Protein AF-A0A0L0F0W1-F1 (afdb_monomer_lite)

Organism: NCBI:txid667725

Secondary structure (DSSP, 8-state):
-EE-TTSEEEEE-TTSEEEEEETTTTEEEEEEE-SS-EEEEEE-TTSPEEEEETTTEEEEE-TTT--EE-

Radius of gyration: 11.08 Å; chains: 1; bounding box: 25×20×31 Å

Foldseek 3Di:
DDQFPVRWDWDQDQQQWIWIARPVVRDIDGLEGRNAGWPDWDADPVRWIWTQGPPPGIWIQDRPVRDIGD

Sequence (70 aa):
MLLREDG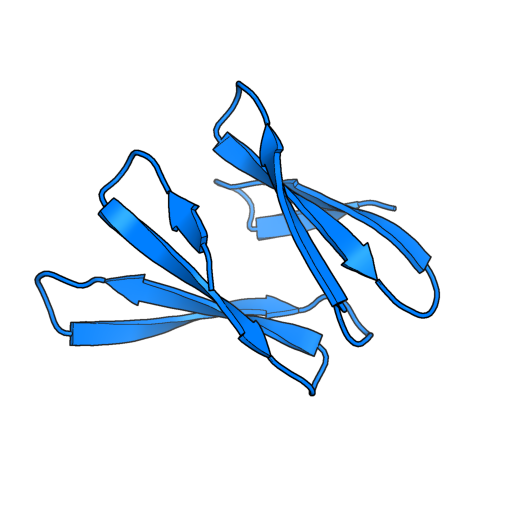LMIALIKNGSIAELDVASNTVNEWAYTGGRCLGGAFDKNGDLIAAQVTAGLIKVDKTTRQVTV

pLDDT: mean 95.6, std 2.61, range [86.44, 98.25]

Structure (mmCIF, N/CA/C/O backbone):
data_AF-A0A0L0F0W1-F1
#
_entry.id   AF-A0A0L0F0W1-F1
#
loop_
_atom_site.group_PDB
_atom_site.id
_atom_site.type_symbol
_atom_site.label_atom_id
_atom_site.label_alt_id
_atom_site.label_comp_id
_atom_site.label_asym_id
_atom_site.label_entity_id
_atom_site.label_seq_id
_atom_site.pdbx_PDB_ins_code
_atom_site.Cartn_x
_atom_site.Cartn_y
_atom_site.Cartn_z
_atom_site.occupancy
_atom_site.B_iso_or_equiv
_atom_site.auth_seq_id
_atom_site.auth_comp_id
_atom_site.auth_asym_id
_atom_site.auth_atom_id
_atom_site.pdbx_PDB_model_num
ATOM 1 N N . MET A 1 1 ? 0.436 -10.063 -2.635 1.00 89.56 1 MET A N 1
ATOM 2 C CA . MET A 1 1 ? 0.996 -9.183 -3.678 1.00 89.56 1 MET A CA 1
ATOM 3 C C . MET A 1 1 ? -0.129 -8.880 -4.651 1.00 89.56 1 MET A C 1
ATOM 5 O O . MET A 1 1 ? -0.926 -9.778 -4.894 1.00 89.56 1 MET A O 1
ATOM 9 N N . LEU A 1 2 ? -0.250 -7.637 -5.105 1.00 95.06 2 LEU A N 1
ATOM 10 C CA . LEU A 1 2 ? -1.375 -7.115 -5.886 1.00 95.06 2 LEU A CA 1
ATOM 11 C C . LEU A 1 2 ? -0.820 -6.433 -7.140 1.00 95.06 2 LEU A C 1
ATOM 13 O O . LEU A 1 2 ? 0.173 -5.723 -7.028 1.00 95.06 2 LEU A O 1
ATOM 17 N N . LEU A 1 3 ? -1.435 -6.631 -8.304 1.00 93.44 3 LEU A N 1
ATOM 18 C CA . LEU A 1 3 ? -1.072 -5.904 -9.524 1.00 93.44 3 LEU A CA 1
ATOM 19 C C . LEU A 1 3 ? -1.953 -4.656 -9.639 1.00 93.44 3 LEU A C 1
ATOM 21 O O . LEU A 1 3 ? -3.177 -4.775 -9.589 1.00 93.44 3 LEU A O 1
ATOM 25 N N . ARG A 1 4 ? -1.336 -3.480 -9.755 1.00 91.12 4 ARG A N 1
ATOM 26 C CA . ARG A 1 4 ? -2.021 -2.204 -9.985 1.00 91.12 4 ARG A CA 1
ATOM 27 C C . ARG A 1 4 ? -2.157 -1.952 -11.489 1.00 91.12 4 ARG A C 1
ATOM 29 O O . ARG A 1 4 ? -1.400 -2.499 -12.288 1.00 91.12 4 ARG A O 1
ATOM 36 N N . GLU A 1 5 ? -3.136 -1.144 -11.885 1.00 90.56 5 GLU A N 1
ATOM 37 C CA . GLU A 1 5 ? -3.466 -0.892 -13.300 1.00 90.56 5 GLU A CA 1
ATOM 38 C C . GLU A 1 5 ? -2.312 -0.285 -14.115 1.00 90.56 5 GLU A C 1
ATOM 40 O O . GLU A 1 5 ? -2.244 -0.481 -15.324 1.00 90.56 5 GLU A O 1
ATOM 45 N N . ASP A 1 6 ? -1.383 0.414 -13.461 1.00 89.25 6 ASP A N 1
ATOM 46 C CA . ASP A 1 6 ? -0.180 0.989 -14.073 1.00 89.25 6 ASP A CA 1
ATOM 47 C C . ASP A 1 6 ? 0.972 -0.020 -14.244 1.00 89.25 6 ASP A C 1
ATOM 49 O O . ASP A 1 6 ? 2.070 0.357 -14.645 1.00 89.25 6 ASP A O 1
ATOM 53 N N . GLY A 1 7 ? 0.733 -1.304 -13.959 1.00 89.25 7 GLY A N 1
ATOM 54 C CA . GLY A 1 7 ? 1.721 -2.374 -14.103 1.00 89.25 7 GLY A CA 1
ATOM 55 C C . GLY A 1 7 ? 2.649 -2.538 -12.899 1.00 89.25 7 GLY A C 1
ATOM 56 O O . GLY A 1 7 ? 3.493 -3.436 -12.904 1.00 89.25 7 GLY A O 1
ATOM 57 N N . LEU A 1 8 ? 2.485 -1.722 -11.853 1.00 93.38 8 LEU A N 1
ATOM 58 C CA . LEU A 1 8 ? 3.270 -1.828 -10.629 1.00 93.38 8 LEU A CA 1
ATOM 59 C C . LEU A 1 8 ? 2.703 -2.915 -9.709 1.00 93.38 8 LEU A C 1
ATOM 61 O O . LEU A 1 8 ? 1.491 -3.054 -9.521 1.00 93.38 8 LEU A O 1
ATOM 65 N N . MET A 1 9 ? 3.590 -3.712 -9.118 1.00 96.25 9 MET A N 1
ATOM 66 C CA . MET A 1 9 ? 3.225 -4.743 -8.152 1.00 96.25 9 MET A CA 1
ATOM 67 C C . MET A 1 9 ? 3.366 -4.204 -6.735 1.00 96.25 9 MET A C 1
ATOM 69 O O . MET A 1 9 ? 4.432 -3.755 -6.328 1.00 96.25 9 MET A O 1
ATOM 73 N N . ILE A 1 10 ? 2.299 -4.307 -5.950 1.00 97.31 10 ILE A N 1
ATOM 74 C CA . ILE A 1 10 ? 2.269 -3.865 -4.560 1.00 97.31 10 ILE A CA 1
ATOM 75 C C . ILE A 1 10 ? 2.355 -5.066 -3.618 1.00 97.31 10 ILE A C 1
ATOM 77 O O . ILE A 1 10 ? 1.566 -6.019 -3.690 1.00 97.31 10 ILE A O 1
ATOM 81 N N . ALA A 1 11 ? 3.322 -5.030 -2.707 1.00 97.00 11 ALA A N 1
ATOM 82 C CA . ALA A 1 11 ? 3.560 -6.070 -1.718 1.00 97.00 11 ALA A CA 1
ATOM 83 C C . ALA A 1 11 ? 3.294 -5.554 -0.301 1.00 97.00 11 ALA A C 1
ATOM 85 O O . ALA A 1 11 ? 3.862 -4.557 0.131 1.00 97.00 11 ALA A O 1
ATOM 86 N N . LEU A 1 12 ? 2.454 -6.280 0.437 1.00 97.38 12 LEU A N 1
ATOM 87 C CA . LEU A 1 12 ? 2.171 -6.033 1.849 1.00 97.38 12 LEU A CA 1
ATOM 88 C C . LEU A 1 12 ? 3.189 -6.817 2.684 1.00 97.38 12 LEU A C 1
ATOM 90 O O . LEU A 1 12 ? 3.120 -8.048 2.745 1.00 97.38 12 LEU A O 1
ATOM 94 N N . ILE A 1 13 ? 4.160 -6.131 3.282 1.00 96.75 13 ILE A N 1
ATOM 95 C CA . ILE A 1 13 ? 5.274 -6.772 3.985 1.00 96.75 13 ILE A CA 1
ATOM 96 C C . ILE A 1 13 ? 4.906 -6.979 5.458 1.00 96.75 13 ILE A C 1
ATOM 98 O O . ILE A 1 13 ? 4.225 -6.168 6.085 1.00 96.75 13 ILE A O 1
ATOM 102 N N . LYS A 1 14 ? 5.366 -8.095 6.043 1.00 95.88 14 LYS A N 1
ATOM 103 C CA . LYS A 1 14 ? 5.075 -8.484 7.437 1.00 95.88 14 LYS A CA 1
ATOM 104 C C . LYS A 1 14 ? 5.399 -7.382 8.459 1.00 95.88 14 LYS A C 1
ATOM 106 O O . LYS A 1 14 ? 4.733 -7.325 9.488 1.00 95.88 14 LYS A O 1
ATOM 111 N N . ASN A 1 15 ? 6.403 -6.546 8.189 1.00 95.25 15 ASN A N 1
ATOM 112 C CA . ASN A 1 15 ? 6.845 -5.456 9.064 1.00 95.25 15 ASN A CA 1
ATOM 113 C C . ASN A 1 15 ? 5.963 -4.191 8.983 1.00 95.25 15 ASN A C 1
ATOM 115 O O . ASN A 1 15 ? 6.241 -3.238 9.695 1.00 95.25 15 ASN A O 1
ATOM 119 N N . GLY A 1 16 ? 4.929 -4.170 8.135 1.00 96.62 16 GLY A N 1
ATOM 120 C CA . GLY A 1 16 ? 4.033 -3.024 7.954 1.00 96.62 16 GLY A CA 1
ATOM 121 C C . GLY A 1 16 ? 4.429 -2.066 6.830 1.00 96.62 16 GLY A C 1
ATOM 122 O O . GLY A 1 16 ? 3.637 -1.178 6.498 1.00 96.62 16 GLY A O 1
ATOM 123 N N . SER A 1 17 ? 5.591 -2.267 6.204 1.00 97.62 17 SER A N 1
ATOM 124 C CA . SER A 1 17 ? 5.933 -1.599 4.949 1.00 97.62 17 SER A CA 1
ATOM 125 C C . SER A 1 17 ? 5.050 -2.119 3.814 1.00 97.62 17 SER A C 1
ATOM 127 O O . SER A 1 17 ? 4.690 -3.300 3.747 1.00 97.62 17 SER A O 1
ATOM 129 N N . ILE A 1 18 ? 4.743 -1.230 2.884 1.00 97.81 18 ILE A N 1
ATOM 130 C CA . ILE A 1 18 ? 4.189 -1.558 1.582 1.00 97.81 18 ILE A CA 1
ATOM 131 C C . ILE A 1 18 ? 5.269 -1.256 0.560 1.00 97.81 18 ILE A C 1
ATOM 133 O O . ILE A 1 18 ? 5.741 -0.124 0.486 1.00 97.81 18 ILE A O 1
ATOM 137 N N . ALA A 1 19 ? 5.668 -2.265 -0.207 1.00 97.31 19 ALA A N 1
ATOM 138 C CA . ALA A 1 19 ? 6.634 -2.092 -1.281 1.00 97.31 19 ALA A CA 1
ATOM 139 C C . ALA A 1 19 ? 5.936 -1.993 -2.635 1.00 97.31 19 ALA A C 1
ATOM 141 O O . ALA A 1 19 ? 4.925 -2.655 -2.874 1.00 97.31 19 ALA A O 1
ATOM 142 N N . GLU A 1 20 ? 6.523 -1.190 -3.509 1.00 96.50 20 GLU A N 1
ATOM 143 C CA . GLU A 1 20 ? 6.167 -1.046 -4.911 1.00 96.50 20 GLU A CA 1
ATOM 144 C C . GLU A 1 20 ? 7.305 -1.616 -5.756 1.00 96.50 20 GLU A C 1
ATOM 146 O O . GLU A 1 20 ? 8.462 -1.215 -5.620 1.00 96.50 20 GLU A O 1
ATOM 151 N N . LEU A 1 21 ? 6.966 -2.595 -6.587 1.00 96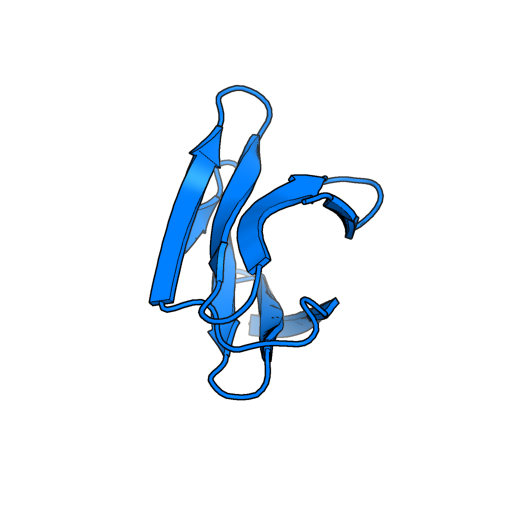.44 21 LEU A N 1
ATOM 152 C CA . LEU A 1 21 ? 7.852 -3.234 -7.545 1.00 96.44 21 LEU A CA 1
ATOM 153 C C . LEU A 1 21 ? 7.455 -2.782 -8.947 1.00 96.44 21 LEU A C 1
ATOM 155 O O . LEU A 1 21 ? 6.335 -3.035 -9.397 1.00 96.44 21 LEU A O 1
ATOM 159 N N . ASP A 1 22 ? 8.402 -2.174 -9.647 1.00 93.62 22 ASP A N 1
ATOM 160 C CA . ASP A 1 22 ? 8.328 -2.000 -11.090 1.00 93.62 22 ASP A CA 1
ATOM 161 C C . ASP A 1 22 ? 8.829 -3.271 -11.775 1.00 93.62 22 ASP A C 1
ATOM 163 O O . ASP A 1 22 ? 10.005 -3.622 -11.689 1.00 93.62 22 ASP A O 1
ATOM 167 N N . VAL A 1 23 ? 7.917 -3.972 -12.448 1.00 86.44 23 VAL A N 1
ATOM 168 C CA . VAL A 1 23 ? 8.196 -5.249 -13.116 1.00 86.44 23 VAL A CA 1
ATOM 169 C C . VAL A 1 23 ? 9.091 -5.065 -14.342 1.00 86.44 23 VAL A C 1
ATOM 171 O O . VAL A 1 23 ? 9.869 -5.960 -14.662 1.00 86.44 23 VAL A O 1
ATOM 174 N N . ALA A 1 24 ? 9.009 -3.918 -15.022 1.00 88.75 24 ALA A N 1
ATOM 175 C CA . ALA A 1 24 ? 9.792 -3.657 -16.224 1.00 88.75 24 ALA A CA 1
ATOM 176 C C . ALA A 1 24 ? 11.259 -3.376 -15.883 1.00 88.75 24 ALA A C 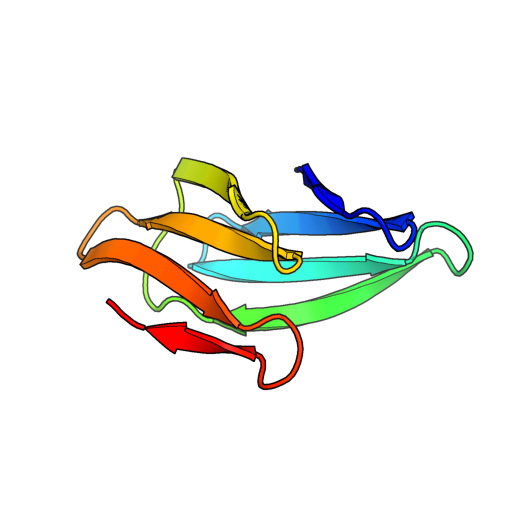1
ATOM 178 O O . ALA A 1 24 ? 12.159 -3.878 -16.556 1.00 88.75 24 ALA A O 1
ATOM 179 N N . SER A 1 25 ? 11.501 -2.597 -14.825 1.00 92.56 25 SER A N 1
ATOM 180 C CA . SER A 1 25 ? 12.858 -2.262 -14.374 1.00 92.56 25 SER A CA 1
ATOM 181 C C . SER A 1 25 ? 13.409 -3.195 -13.288 1.00 92.56 25 SER A C 1
ATOM 183 O O . SER A 1 25 ? 14.595 -3.121 -12.975 1.00 92.56 25 SER A O 1
ATOM 185 N N . ASN A 1 26 ? 12.576 -4.075 -12.721 1.00 91.00 26 ASN A N 1
ATOM 186 C CA . ASN A 1 26 ? 12.886 -4.922 -11.564 1.00 91.00 26 ASN A CA 1
ATOM 187 C C . ASN A 1 26 ? 13.359 -4.121 -10.330 1.00 91.00 26 ASN A C 1
ATOM 189 O O . ASN A 1 26 ? 14.207 -4.573 -9.557 1.00 91.00 26 ASN A O 1
ATOM 193 N N . THR A 1 27 ? 12.820 -2.912 -10.151 1.00 95.62 27 THR A N 1
ATOM 194 C CA . THR A 1 27 ? 13.163 -2.023 -9.033 1.00 95.62 27 THR A CA 1
ATOM 195 C C . THR A 1 27 ? 12.131 -2.149 -7.922 1.00 95.62 27 THR A C 1
ATOM 197 O O . THR A 1 27 ? 10.934 -2.059 -8.184 1.00 95.62 27 THR A O 1
ATOM 200 N N . VAL A 1 28 ? 12.585 -2.298 -6.674 1.00 96.19 28 VAL A N 1
ATOM 201 C CA . VAL A 1 28 ? 11.720 -2.328 -5.485 1.00 96.19 28 VAL A CA 1
ATOM 202 C C . VAL A 1 28 ? 11.970 -1.088 -4.642 1.00 96.19 28 VAL A C 1
ATOM 204 O O . VAL A 1 28 ? 13.101 -0.841 -4.229 1.00 96.19 28 VAL A O 1
ATOM 207 N N . ASN A 1 29 ? 10.908 -0.347 -4.341 1.00 95.50 29 ASN A N 1
ATOM 208 C CA . ASN A 1 29 ? 10.944 0.807 -3.451 1.00 95.50 29 ASN A CA 1
ATOM 209 C C . ASN A 1 29 ? 9.947 0.635 -2.305 1.00 95.50 29 ASN A C 1
ATOM 211 O O . ASN A 1 29 ? 8.891 0.022 -2.470 1.00 95.50 29 ASN A O 1
ATOM 215 N N . GLU A 1 30 ? 10.249 1.216 -1.145 1.00 95.94 30 GLU A N 1
ATOM 216 C CA . GLU A 1 30 ? 9.213 1.419 -0.135 1.00 95.94 30 GLU A CA 1
ATOM 217 C C . GLU A 1 30 ? 8.230 2.484 -0.634 1.00 95.94 30 GLU A C 1
ATOM 219 O O . GLU A 1 30 ? 8.616 3.577 -1.059 1.00 95.94 30 GLU A O 1
ATOM 224 N N . TRP A 1 31 ? 6.948 2.140 -0.612 1.00 96.56 31 TRP A N 1
ATOM 225 C CA . TRP A 1 31 ? 5.868 3.004 -1.063 1.00 96.56 31 TRP A CA 1
ATOM 226 C C . TRP A 1 31 ? 5.197 3.711 0.106 1.00 96.56 31 TRP A C 1
ATOM 228 O O . TRP A 1 31 ? 5.037 4.925 0.069 1.00 96.56 31 TRP A O 1
ATOM 238 N N . ALA A 1 32 ? 4.844 2.968 1.156 1.00 97.38 32 ALA A N 1
AT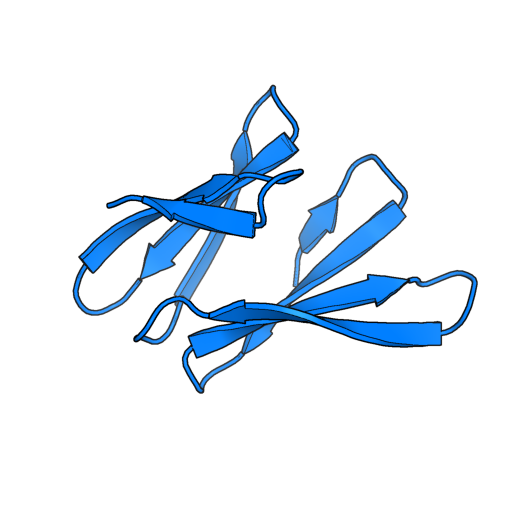OM 239 C CA . ALA A 1 32 ? 4.202 3.506 2.350 1.00 97.38 32 ALA A CA 1
ATOM 240 C C . ALA A 1 32 ? 4.529 2.654 3.582 1.00 97.38 32 ALA A C 1
ATOM 242 O O . ALA A 1 32 ? 4.863 1.475 3.464 1.00 97.38 32 ALA A O 1
ATOM 243 N N . TYR A 1 33 ? 4.357 3.230 4.771 1.00 96.94 33 TYR A N 1
ATOM 244 C CA . TYR A 1 33 ? 4.447 2.511 6.038 1.00 96.94 33 TYR A CA 1
ATOM 245 C C . TYR A 1 33 ? 3.136 2.638 6.806 1.00 96.94 33 TYR A C 1
ATOM 247 O O . TYR A 1 33 ? 2.654 3.736 7.067 1.00 96.94 33 TYR A O 1
ATOM 255 N N . THR A 1 34 ? 2.551 1.499 7.170 1.00 95.94 34 THR A N 1
ATOM 256 C CA . THR A 1 34 ? 1.203 1.445 7.757 1.00 95.94 34 THR A CA 1
ATOM 257 C C . THR A 1 34 ? 1.198 1.346 9.278 1.00 95.94 34 THR A C 1
ATOM 259 O O . THR A 1 34 ? 0.125 1.325 9.873 1.00 95.94 34 THR A O 1
ATOM 262 N N . GLY A 1 35 ? 2.366 1.243 9.924 1.00 93.31 35 GLY A N 1
ATOM 263 C CA . GLY A 1 35 ? 2.471 1.090 11.381 1.00 93.31 35 GLY A CA 1
ATOM 264 C C . GLY A 1 35 ? 2.070 -0.288 11.924 1.00 93.31 35 GLY A C 1
ATOM 265 O O . GLY A 1 35 ? 2.208 -0.525 13.120 1.00 93.31 35 GLY A O 1
ATOM 266 N N . GLY A 1 36 ? 1.608 -1.210 11.074 1.00 94.88 36 GLY A N 1
ATOM 267 C CA . GLY A 1 36 ? 1.173 -2.544 11.478 1.00 94.88 36 GLY A CA 1
ATOM 268 C C . GLY A 1 36 ? 1.059 -3.502 10.296 1.00 94.88 36 GLY A C 1
ATOM 269 O O . GLY A 1 36 ? 1.088 -3.105 9.138 1.00 94.88 36 GLY A O 1
ATOM 270 N N . ARG A 1 37 ? 0.932 -4.802 10.560 1.00 96.81 37 ARG A N 1
ATOM 271 C CA . ARG A 1 37 ? 0.867 -5.802 9.485 1.00 96.81 37 ARG A CA 1
ATOM 272 C C . ARG A 1 37 ? -0.450 -5.705 8.711 1.00 96.81 37 ARG A C 1
ATOM 274 O O . ARG A 1 37 ? -1.520 -5.866 9.295 1.00 96.81 37 ARG A O 1
ATOM 281 N N . CYS A 1 38 ? -0.366 -5.565 7.392 1.00 97.62 38 CYS A N 1
ATOM 282 C CA . CYS A 1 38 ? -1.514 -5.763 6.510 1.00 97.62 38 CYS A CA 1
ATOM 283 C C . CYS A 1 38 ? -1.680 -7.254 6.166 1.00 97.62 38 CYS A C 1
ATOM 285 O O . CYS A 1 38 ? -0.705 -7.947 5.864 1.00 97.62 38 CYS A O 1
ATOM 287 N N . LEU A 1 39 ? -2.912 -7.760 6.236 1.00 96.69 39 LEU A N 1
ATOM 288 C CA . LEU A 1 39 ? -3.259 -9.162 5.961 1.00 96.69 39 LEU A CA 1
ATOM 289 C C . LEU A 1 39 ? -3.738 -9.382 4.523 1.00 96.69 39 LEU A C 1
ATOM 291 O O . LEU A 1 39 ? -3.616 -10.480 3.988 1.00 96.69 39 LEU A O 1
ATOM 295 N N . GLY A 1 40 ? -4.257 -8.331 3.898 1.00 96.56 40 GLY A N 1
ATOM 296 C CA . GLY A 1 40 ? -4.768 -8.333 2.536 1.00 96.56 40 GLY A CA 1
ATOM 297 C C . GLY A 1 40 ? -5.156 -6.923 2.114 1.00 96.56 40 GLY A C 1
ATOM 298 O O . GLY A 1 40 ? -5.155 -6.002 2.933 1.00 96.56 40 GLY A O 1
ATOM 299 N N . GLY A 1 41 ? -5.477 -6.759 0.836 1.00 96.94 41 GLY A N 1
ATOM 300 C CA . GLY A 1 41 ? -5.937 -5.489 0.298 1.00 96.94 41 GLY A CA 1
ATOM 301 C C . GLY A 1 41 ? -6.402 -5.604 -1.146 1.00 96.94 41 GLY A C 1
ATOM 302 O O . GLY A 1 41 ? -6.238 -6.650 -1.776 1.00 96.94 41 GLY A O 1
ATOM 303 N N . ALA A 1 42 ? -6.982 -4.523 -1.644 1.00 97.56 42 ALA A N 1
ATOM 304 C CA . ALA A 1 42 ? -7.445 -4.363 -3.014 1.00 97.56 42 ALA A CA 1
ATOM 305 C C . ALA A 1 42 ? -7.344 -2.888 -3.415 1.00 97.56 42 ALA A C 1
ATOM 307 O O . ALA A 1 42 ? -7.349 -2.012 -2.551 1.00 97.56 42 ALA A O 1
ATOM 308 N N . PHE A 1 43 ? -7.266 -2.612 -4.713 1.00 97.81 43 PHE A N 1
ATOM 309 C CA . PHE A 1 43 ? -7.344 -1.239 -5.203 1.00 97.81 43 PHE A CA 1
ATOM 310 C C . PHE A 1 43 ? -8.802 -0.802 -5.336 1.00 97.81 43 PHE A C 1
ATOM 312 O O . PHE A 1 43 ? -9.647 -1.580 -5.783 1.00 97.81 43 PHE A O 1
ATOM 319 N N . ASP A 1 44 ? -9.095 0.434 -4.939 1.00 96.25 44 ASP A N 1
ATOM 320 C CA . ASP A 1 44 ? -10.372 1.071 -5.245 1.00 96.25 44 ASP A CA 1
ATOM 321 C C . ASP A 1 44 ? -10.398 1.596 -6.693 1.00 96.25 44 ASP A C 1
ATOM 323 O O . ASP A 1 44 ? -9.406 1.550 -7.422 1.00 96.25 44 ASP A O 1
ATOM 327 N N . LYS A 1 45 ? -11.547 2.135 -7.120 1.00 95.19 45 LYS A N 1
ATOM 328 C CA . LYS A 1 45 ? -11.739 2.674 -8.479 1.00 95.19 45 LYS A CA 1
ATOM 329 C C . LYS A 1 45 ? -10.820 3.852 -8.839 1.00 95.19 45 LYS A C 1
ATOM 331 O O . LYS A 1 45 ? -10.776 4.248 -9.997 1.00 95.19 45 LYS A O 1
ATOM 336 N N . ASN A 1 46 ? -10.185 4.488 -7.854 1.00 95.19 46 ASN A N 1
ATOM 337 C CA . ASN A 1 46 ? -9.251 5.588 -8.075 1.00 95.19 46 ASN A CA 1
ATOM 338 C C . ASN A 1 46 ? -7.796 5.081 -8.116 1.00 95.19 46 ASN A C 1
ATOM 340 O O . ASN A 1 46 ? -6.894 5.855 -8.442 1.00 95.19 46 ASN A O 1
ATOM 344 N N . GLY A 1 47 ? -7.567 3.794 -7.834 1.00 95.19 47 GLY A N 1
ATOM 345 C CA . GLY A 1 47 ? -6.253 3.160 -7.750 1.00 95.19 47 GLY A CA 1
ATOM 346 C C . GLY A 1 47 ? -5.599 3.274 -6.373 1.00 95.19 47 GLY A C 1
ATOM 347 O O . GLY A 1 47 ? -4.428 2.921 -6.239 1.00 95.19 47 GLY A O 1
ATOM 348 N N . ASP A 1 48 ? -6.324 3.760 -5.362 1.00 97.31 48 ASP A N 1
ATOM 349 C CA . ASP A 1 48 ? -5.829 3.795 -3.988 1.00 97.31 48 ASP A CA 1
ATOM 350 C C . ASP A 1 48 ? -5.906 2.398 -3.377 1.00 97.31 48 ASP A C 1
ATOM 352 O O . ASP A 1 48 ? -6.815 1.622 -3.676 1.00 97.31 48 ASP A O 1
ATOM 356 N N . LEU A 1 49 ? -4.963 2.060 -2.503 1.00 98.12 49 LEU A N 1
ATOM 357 C CA . LEU A 1 49 ? -4.966 0.759 -1.846 1.00 98.12 49 LEU A CA 1
ATOM 358 C C . LEU A 1 49 ? -5.864 0.799 -0.609 1.00 98.12 49 LEU A C 1
ATOM 360 O O . LEU A 1 49 ? -5.610 1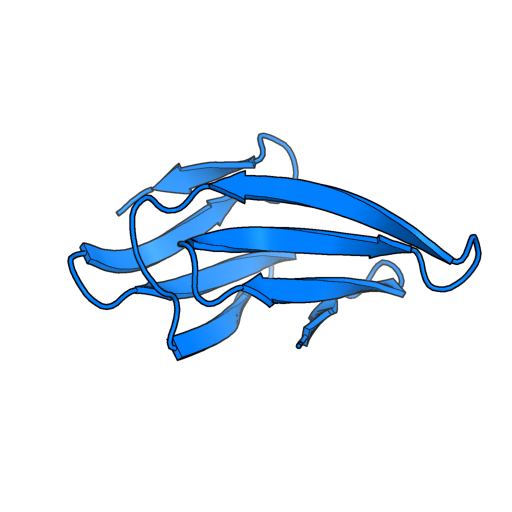.557 0.320 1.00 98.12 49 LEU A O 1
ATOM 364 N N . ILE A 1 50 ? -6.847 -0.091 -0.554 1.00 98.25 50 ILE A N 1
ATOM 365 C CA . ILE A 1 50 ? -7.598 -0.417 0.656 1.00 98.25 50 ILE A CA 1
ATOM 366 C C . ILE A 1 50 ? -6.984 -1.676 1.265 1.00 98.25 50 ILE A C 1
ATOM 368 O O . ILE A 1 50 ? -6.901 -2.704 0.591 1.00 98.25 50 ILE A O 1
ATOM 372 N N . ALA A 1 51 ? -6.546 -1.623 2.522 1.00 98.06 51 ALA A N 1
ATOM 373 C CA . ALA A 1 51 ? -5.876 -2.743 3.183 1.00 98.06 51 ALA A CA 1
ATOM 374 C C . ALA A 1 51 ? -6.453 -3.036 4.572 1.00 98.06 51 ALA A C 1
ATOM 376 O O . ALA A 1 51 ? -6.815 -2.131 5.319 1.00 98.06 51 ALA A O 1
ATOM 377 N N . ALA A 1 52 ? -6.510 -4.320 4.928 1.00 98.00 52 ALA A N 1
ATOM 378 C CA . ALA A 1 52 ? -6.874 -4.769 6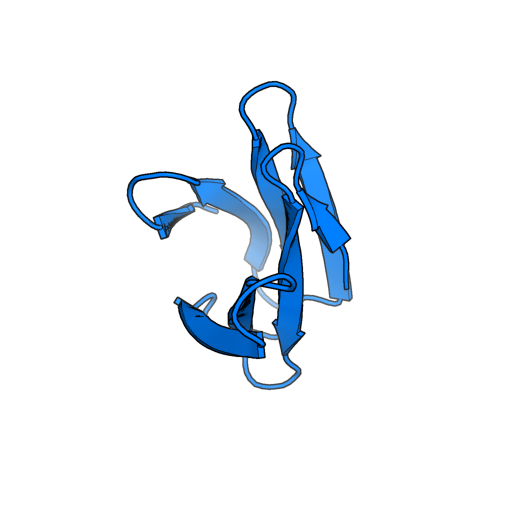.267 1.00 98.00 52 ALA A CA 1
ATOM 379 C C . ALA A 1 52 ? -5.611 -4.873 7.132 1.00 98.00 52 ALA A C 1
ATOM 381 O O . ALA A 1 52 ? -4.781 -5.763 6.922 1.00 98.00 52 ALA A O 1
ATOM 382 N N . GLN A 1 53 ? -5.468 -3.968 8.095 1.00 97.44 53 GLN A N 1
ATOM 383 C CA . GLN A 1 53 ? -4.326 -3.839 8.991 1.00 97.44 53 GLN A CA 1
ATOM 384 C C . GLN A 1 53 ? -4.696 -4.311 10.405 1.00 97.44 53 GLN A C 1
ATOM 386 O O . GLN A 1 53 ? -5.746 -3.967 10.941 1.00 97.44 53 GLN A O 1
ATOM 391 N N . VAL A 1 54 ? -3.830 -5.128 11.012 1.00 96.75 54 VAL A N 1
ATOM 392 C CA . VAL A 1 54 ? -4.148 -5.888 12.240 1.00 96.75 54 VAL A CA 1
ATOM 393 C C . VAL A 1 54 ? -4.562 -5.043 13.449 1.00 96.75 54 VAL A C 1
ATOM 395 O O . VAL A 1 54 ? -5.296 -5.547 14.291 1.00 96.75 54 VAL A O 1
ATOM 398 N N . THR A 1 55 ? -4.094 -3.799 13.561 1.00 95.44 55 THR A N 1
ATOM 399 C CA . THR A 1 55 ? -4.365 -2.926 14.719 1.00 95.44 55 THR A CA 1
ATOM 400 C C . THR A 1 55 ? -5.370 -1.817 14.426 1.00 95.44 55 THR A C 1
ATOM 402 O O . THR A 1 55 ? -6.122 -1.438 15.315 1.00 95.44 55 THR A O 1
ATOM 405 N N . ALA A 1 56 ? -5.398 -1.309 13.194 1.00 96.00 56 ALA A N 1
ATOM 406 C CA . ALA A 1 56 ? -6.221 -0.172 12.789 1.00 96.00 56 ALA A CA 1
ATOM 407 C C . ALA A 1 56 ? -7.530 -0.582 12.090 1.00 96.00 56 ALA A C 1
ATOM 409 O O . ALA A 1 56 ? -8.414 0.248 11.921 1.00 96.00 56 ALA A O 1
ATOM 410 N N . GLY A 1 57 ? -7.678 -1.849 11.689 1.00 96.69 57 GLY A N 1
ATOM 411 C CA . GLY A 1 57 ? -8.825 -2.296 10.902 1.00 96.69 57 GLY A CA 1
ATOM 412 C C . GLY A 1 57 ? -8.630 -1.997 9.418 1.00 96.69 57 GLY A C 1
ATOM 413 O O . GLY A 1 57 ? -7.632 -2.415 8.832 1.00 96.69 57 GLY A O 1
ATOM 414 N N . LEU A 1 58 ? -9.595 -1.333 8.785 1.00 97.56 58 LEU A N 1
ATOM 415 C CA . LEU A 1 58 ? -9.493 -0.972 7.372 1.00 97.56 58 LEU A CA 1
ATOM 416 C C . LEU A 1 58 ? -8.738 0.350 7.239 1.00 97.56 58 LEU A C 1
ATOM 418 O O . LEU A 1 58 ? -9.090 1.316 7.897 1.00 97.56 58 LEU A O 1
ATOM 422 N N . ILE A 1 59 ? -7.725 0.385 6.381 1.00 98.06 59 ILE A N 1
ATOM 423 C CA . ILE A 1 59 ? -6.974 1.599 6.065 1.00 98.06 59 ILE A CA 1
ATOM 424 C C . ILE A 1 59 ? -6.990 1.857 4.563 1.00 98.06 59 ILE A C 1
ATOM 426 O O . ILE A 1 59 ? -7.161 0.935 3.758 1.00 98.06 59 ILE A O 1
ATOM 430 N N . LYS A 1 60 ? -6.746 3.108 4.190 1.00 98.25 60 LYS A N 1
ATOM 431 C CA . LYS A 1 60 ? -6.537 3.547 2.814 1.00 98.25 60 LYS A CA 1
ATOM 432 C C . LYS A 1 60 ? -5.129 4.115 2.652 1.00 98.25 60 LYS A C 1
ATOM 434 O O . LYS A 1 60 ? -4.680 4.886 3.495 1.00 98.25 60 LYS A O 1
ATOM 439 N N . VAL A 1 61 ? -4.456 3.762 1.561 1.00 98.00 61 VAL A N 1
ATOM 440 C CA . VAL A 1 61 ? -3.188 4.362 1.131 1.00 98.00 61 VAL A CA 1
ATOM 441 C C . VAL A 1 61 ? -3.413 5.061 -0.200 1.00 98.00 61 VAL A C 1
ATOM 443 O O . VAL A 1 61 ? -3.745 4.416 -1.196 1.00 98.00 61 VAL A O 1
ATOM 446 N N . ASP A 1 62 ? -3.259 6.380 -0.197 1.00 97.44 62 ASP A N 1
ATOM 447 C CA . ASP A 1 62 ? -3.424 7.214 -1.387 1.00 97.44 62 ASP A CA 1
ATOM 448 C C . ASP A 1 62 ? -2.291 6.960 -2.383 1.00 97.44 62 ASP A C 1
ATOM 450 O O . ASP A 1 62 ? -1.110 6.968 -2.016 1.00 97.44 62 ASP A O 1
ATOM 454 N N . LYS A 1 63 ? -2.633 6.740 -3.655 1.00 95.12 63 LYS A N 1
ATOM 455 C CA . LYS A 1 63 ? -1.635 6.284 -4.623 1.00 95.12 63 LYS A CA 1
ATOM 456 C C . LYS A 1 63 ? -0.571 7.322 -4.976 1.00 95.12 63 LYS A C 1
ATOM 458 O O . LYS A 1 63 ? 0.520 6.965 -5.420 1.00 95.12 63 LYS A O 1
ATOM 463 N N . THR A 1 64 ? -0.903 8.600 -4.823 1.00 94.31 64 THR A N 1
ATOM 464 C CA . THR A 1 64 ? -0.083 9.730 -5.262 1.00 94.31 64 THR A CA 1
ATOM 465 C C . THR A 1 64 ? 0.715 10.298 -4.099 1.00 94.31 64 THR A C 1
ATOM 467 O O . THR A 1 64 ? 1.931 10.449 -4.190 1.00 94.31 64 THR A O 1
ATOM 470 N N . THR A 1 65 ? 0.040 10.591 -2.992 1.00 97.25 65 THR A N 1
ATOM 471 C CA . THR A 1 65 ? 0.629 11.182 -1.787 1.00 97.25 65 THR A CA 1
ATOM 472 C C . THR A 1 65 ? 1.259 10.144 -0.868 1.00 97.25 65 THR A C 1
ATOM 474 O O . THR A 1 65 ? 2.055 10.517 -0.006 1.00 97.25 65 THR A O 1
ATOM 477 N N . ARG A 1 66 ? 0.918 8.856 -1.044 1.00 96.19 66 ARG A N 1
ATOM 478 C CA . ARG A 1 66 ? 1.389 7.724 -0.226 1.00 96.19 66 ARG A CA 1
ATOM 479 C C . ARG A 1 66 ? 0.959 7.809 1.241 1.00 96.19 66 ARG A C 1
ATOM 481 O O . ARG A 1 66 ? 1.463 7.071 2.086 1.00 96.19 66 ARG A O 1
ATOM 488 N N . GLN A 1 67 ? 0.028 8.712 1.550 1.00 97.38 67 GLN A N 1
ATOM 489 C CA . GLN A 1 67 ? -0.489 8.916 2.896 1.00 97.38 67 GLN A CA 1
ATOM 490 C C . GLN A 1 67 ? -1.406 7.769 3.304 1.00 97.38 67 GLN A C 1
ATOM 492 O O . GLN A 1 67 ? -2.212 7.288 2.505 1.00 97.38 67 GLN A O 1
ATOM 497 N N . VAL A 1 68 ? -1.293 7.366 4.569 1.00 97.75 68 VAL A N 1
ATOM 498 C CA . VAL A 1 68 ? -2.126 6.328 5.179 1.00 97.75 68 VAL A CA 1
ATOM 499 C C . VAL A 1 68 ? -3.227 6.993 5.999 1.00 97.75 68 VAL A C 1
ATOM 501 O O . VAL A 1 68 ? -2.943 7.811 6.870 1.00 97.75 68 VAL A O 1
ATOM 504 N N . THR A 1 69 ? -4.479 6.634 5.729 1.00 97.50 69 THR A N 1
ATOM 505 C CA . THR A 1 69 ? -5.659 7.073 6.489 1.00 97.50 69 THR A CA 1
ATOM 506 C C . THR A 1 69 ? -6.363 5.860 7.086 1.00 97.50 69 THR A C 1
ATOM 508 O O . THR A 1 69 ? -6.436 4.815 6.434 1.00 97.50 69 THR A O 1
ATOM 511 N N . VAL A 1 70 ? -6.854 6.004 8.317 1.00 92.94 70 VAL A N 1
ATOM 512 C CA . VAL A 1 70 ? -7.668 5.010 9.035 1.00 92.94 70 VAL A CA 1
ATOM 513 C C . VAL A 1 70 ? -9.129 5.427 8.969 1.00 92.94 70 VAL A C 1
ATOM 515 O O . VAL A 1 70 ? -9.387 6.622 9.238 1.00 92.94 70 VAL A O 1
#